Protein AF-X0U3R3-F1 (afdb_monomer)

Radius of gyration: 15.15 Å; Cα contacts (8 Å, |Δi|>4): 81; chains: 1; bounding box: 32×35×36 Å

Mean predicted aligned error: 4.4 Å

Solvent-accessible surface area (backbone atoms only — not comparable to full-atom values): 6302 Å² total; per-residue (Å²): 114,68,59,48,78,72,59,30,52,76,50,73,41,76,95,72,75,42,73,51,74,46,69,89,68,61,101,78,60,58,64,69,59,53,51,51,49,53,54,51,51,51,54,52,23,51,76,72,76,51,70,54,67,61,91,76,74,57,69,80,68,51,59,99,45,70,46,56,60,76,59,68,89,54,38,64,58,49,32,53,52,37,47,73,78,38,75,82,52,75,77,61,65,64,39,74,61,43,63,134

pLDDT: mean 89.42, std 8.19, range [47.44, 97.12]

Secondary structure (DSSP, 8-state):
-HHHHTTEEEEEEGGGTEEEEEE---SS--HHHHHHHHHHHHHHHHHTT---------HHHHTT--SS---GGGHHHHHHHHHHH-TT--SSTTSGGG--

Sequence (100 aa):
VELRSGGASVLAYPGLQLVYANFSLDASPDERKVESIFRNVEAIARSAGGGYVCEAAPTSVKAGRDMFGDLGESGAIVRALKQRFDPTGVLNPGRFAGRN

Organism: NCBI:txid412755

Structure (mmCIF, N/CA/C/O backbone):
data_AF-X0U3R3-F1
#
_entry.id   AF-X0U3R3-F1
#
loop_
_atom_site.group_PDB
_atom_site.id
_atom_site.type_symbol
_atom_site.label_atom_id
_atom_site.label_alt_id
_atom_site.label_comp_id
_atom_site.label_asym_id
_atom_site.label_entity_id
_atom_site.label_seq_id
_atom_site.pdbx_PDB_ins_code
_atom_site.Cartn_x
_atom_site.Cartn_y
_atom_site.Cartn_z
_atom_site.occupancy
_atom_site.B_iso_or_equiv
_atom_site.auth_seq_id
_atom_site.auth_comp_id
_atom_site.auth_asym_id
_atom_site.auth_atom_id
_atom_site.pdbx_PDB_model_num
ATOM 1 N N . VAL A 1 1 ? 7.193 -6.743 -15.154 1.00 56.78 1 VAL A N 1
ATOM 2 C CA . VAL A 1 1 ? 7.403 -5.980 -16.408 1.00 56.78 1 VAL A CA 1
ATOM 3 C C . VAL A 1 1 ? 6.382 -4.846 -16.524 1.00 56.78 1 VAL A C 1
ATOM 5 O O . VAL A 1 1 ? 6.803 -3.728 -16.778 1.00 56.78 1 VAL A O 1
ATOM 8 N N . GLU A 1 2 ? 5.108 -5.067 -16.172 1.00 81.25 2 GLU A N 1
ATOM 9 C CA . GLU A 1 2 ? 4.044 -4.040 -16.244 1.00 81.25 2 GLU A CA 1
ATOM 10 C C . GLU A 1 2 ? 4.158 -2.869 -15.240 1.00 81.25 2 GLU A C 1
ATOM 12 O O . GLU A 1 2 ? 3.943 -1.715 -15.606 1.00 81.25 2 GLU A O 1
ATOM 17 N N . LEU A 1 3 ? 4.579 -3.108 -13.988 1.00 90.62 3 LEU A N 1
ATOM 18 C CA . LEU A 1 3 ? 4.778 -2.012 -13.018 1.00 90.62 3 LEU A CA 1
ATOM 19 C C . LEU A 1 3 ? 5.871 -1.026 -13.465 1.00 90.62 3 LEU A C 1
ATOM 21 O O . LEU A 1 3 ? 5.721 0.185 -13.321 1.00 90.62 3 LEU A O 1
ATOM 25 N N . ARG A 1 4 ? 6.961 -1.538 -14.056 1.00 92.31 4 ARG A N 1
ATOM 26 C CA . ARG A 1 4 ? 8.058 -0.705 -14.574 1.00 92.31 4 ARG A CA 1
ATOM 27 C C . ARG A 1 4 ? 7.619 0.120 -15.785 1.00 92.31 4 ARG A C 1
ATOM 29 O O . ARG A 1 4 ? 7.988 1.286 -15.861 1.00 92.31 4 ARG A O 1
ATOM 36 N N . SER A 1 5 ? 6.795 -0.431 -16.685 1.00 87.69 5 SER A N 1
ATOM 37 C CA . SER A 1 5 ? 6.200 0.359 -17.779 1.00 87.69 5 SER A CA 1
ATOM 38 C C . SER A 1 5 ? 5.244 1.443 -17.275 1.00 87.69 5 SER A C 1
ATOM 40 O O . SER A 1 5 ? 5.103 2.472 -17.924 1.00 87.69 5 SER A O 1
ATOM 42 N N . GLY A 1 6 ? 4.651 1.258 -16.091 1.00 85.56 6 GLY A N 1
ATOM 43 C CA . GLY A 1 6 ? 3.897 2.293 -15.377 1.00 85.56 6 GLY A CA 1
ATOM 44 C C . GLY A 1 6 ? 4.761 3.349 -14.672 1.00 85.56 6 GLY A C 1
ATOM 45 O O . GLY A 1 6 ? 4.219 4.182 -13.950 1.00 85.56 6 GLY A O 1
ATOM 46 N N . GLY A 1 7 ? 6.088 3.322 -14.842 1.00 91.88 7 GLY A N 1
ATOM 47 C CA . GLY A 1 7 ? 7.017 4.285 -14.243 1.00 91.88 7 GLY A CA 1
ATOM 48 C C . GLY A 1 7 ? 7.521 3.914 -12.845 1.00 91.88 7 GLY A C 1
ATOM 49 O O . GLY A 1 7 ? 8.129 4.757 -12.186 1.00 91.88 7 GLY A O 1
ATOM 50 N N . ALA A 1 8 ? 7.293 2.682 -12.377 1.00 96.62 8 ALA A N 1
ATOM 51 C CA . ALA A 1 8 ? 7.795 2.248 -11.078 1.00 96.62 8 ALA A CA 1
ATOM 52 C C . ALA A 1 8 ? 9.285 1.870 -11.116 1.00 96.62 8 ALA A C 1
AT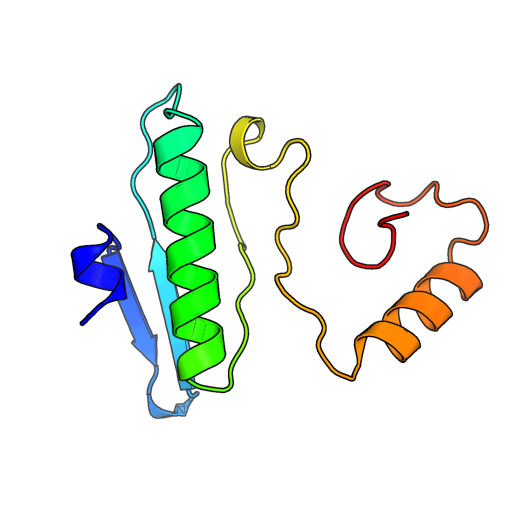OM 54 O O . ALA A 1 8 ? 9.727 1.088 -11.966 1.00 96.62 8 ALA A O 1
ATOM 55 N N . SER A 1 9 ? 10.036 2.299 -10.102 1.00 96.75 9 SER A N 1
ATOM 56 C CA . SER A 1 9 ? 11.223 1.566 -9.657 1.00 96.75 9 SER A CA 1
ATOM 57 C C . SER A 1 9 ? 10.777 0.398 -8.778 1.00 96.75 9 SER A C 1
ATOM 59 O O . SER A 1 9 ? 9.937 0.575 -7.898 1.00 96.75 9 SER A O 1
ATOM 61 N N . VAL A 1 10 ? 11.306 -0.802 -9.028 1.00 96.44 10 VAL A N 1
ATOM 62 C CA . VAL A 1 10 ? 10.810 -2.042 -8.410 1.00 96.44 10 VAL A CA 1
ATOM 63 C C . VAL A 1 10 ? 11.929 -2.807 -7.712 1.00 96.44 10 VAL A C 1
ATOM 65 O O . VAL A 1 10 ? 12.982 -3.041 -8.313 1.00 96.44 10 VAL A O 1
ATOM 68 N N . LEU A 1 11 ? 11.649 -3.264 -6.492 1.00 96.69 11 LEU A N 1
ATOM 69 C CA . LEU A 1 11 ? 12.415 -4.260 -5.747 1.00 96.69 11 LEU A CA 1
ATOM 70 C C . LEU A 1 11 ? 11.504 -5.462 -5.477 1.00 96.69 11 LEU A C 1
ATOM 72 O O . LEU A 1 11 ? 10.403 -5.297 -4.963 1.00 96.69 11 LEU A O 1
ATOM 76 N N . ALA A 1 12 ? 11.940 -6.664 -5.843 1.00 95.81 12 ALA A N 1
ATOM 77 C CA . ALA A 1 12 ? 11.143 -7.876 -5.693 1.00 95.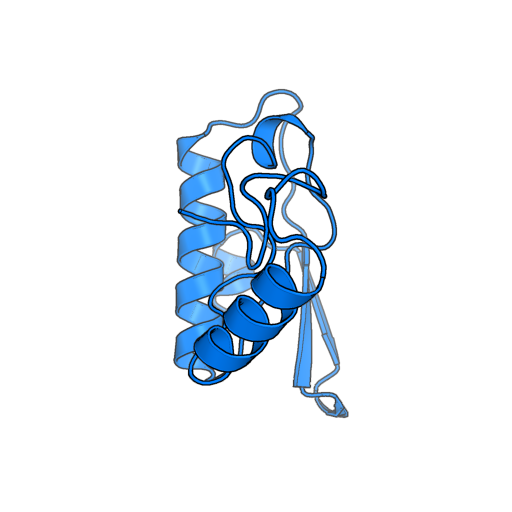81 12 ALA A CA 1
ATOM 78 C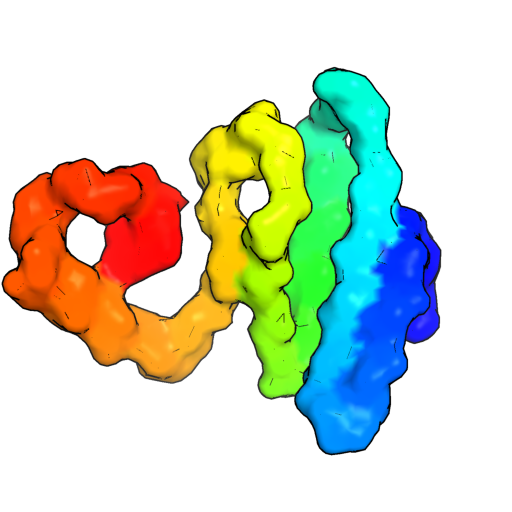 C . ALA A 1 12 ? 11.881 -8.902 -4.834 1.00 95.81 12 ALA A C 1
ATOM 80 O O . ALA A 1 12 ? 13.085 -9.098 -4.993 1.00 95.81 12 ALA A O 1
ATOM 81 N N . TYR A 1 13 ? 11.127 -9.593 -3.983 1.00 96.81 13 TYR A N 1
ATOM 82 C CA . TYR A 1 13 ? 11.572 -10.718 -3.172 1.00 96.81 13 TYR A CA 1
ATOM 83 C C . TYR A 1 13 ? 10.783 -11.965 -3.595 1.00 96.81 13 TYR A C 1
ATOM 85 O O . TYR A 1 13 ? 9.756 -12.269 -2.986 1.00 96.81 13 TYR A O 1
ATOM 93 N N . PRO A 1 14 ? 11.220 -12.701 -4.638 1.00 94.19 14 PRO A N 1
ATOM 94 C CA . PRO A 1 14 ? 10.436 -13.799 -5.207 1.00 94.19 14 PRO A CA 1
ATOM 95 C C . PRO A 1 14 ? 10.100 -14.901 -4.198 1.00 94.19 14 PRO A C 1
ATOM 97 O O . PRO A 1 14 ? 8.976 -15.388 -4.183 1.00 94.19 14 PRO A O 1
ATOM 100 N N . GLY A 1 15 ? 11.042 -15.241 -3.310 1.00 96.75 15 GLY A N 1
ATOM 101 C CA . GLY A 1 15 ? 10.828 -16.250 -2.265 1.00 96.75 15 GLY A CA 1
ATOM 102 C C . GLY A 1 15 ? 9.789 -15.854 -1.210 1.00 96.75 15 GLY A C 1
ATOM 103 O O . GLY A 1 15 ? 9.255 -16.728 -0.540 1.00 96.75 15 GLY A O 1
ATOM 104 N N . LEU A 1 16 ? 9.485 -14.558 -1.086 1.00 96.31 16 LEU A N 1
ATOM 105 C CA . LEU A 1 16 ? 8.438 -14.031 -0.205 1.00 96.31 16 LEU A CA 1
ATOM 106 C C . LEU A 1 16 ? 7.173 -13.628 -0.971 1.00 96.31 16 LEU A C 1
ATOM 108 O O . LEU A 1 16 ? 6.218 -13.168 -0.356 1.00 96.31 16 LEU A O 1
ATOM 112 N N . GLN A 1 17 ? 7.186 -13.740 -2.304 1.00 94.88 17 GLN A N 1
ATOM 113 C CA . GLN A 1 17 ? 6.133 -13.240 -3.191 1.00 94.88 17 GLN A CA 1
ATOM 114 C C . GLN A 1 17 ? 5.769 -11.767 -2.937 1.00 94.88 17 GLN A C 1
ATOM 116 O O . GLN A 1 17 ? 4.621 -11.355 -3.072 1.00 94.88 17 GLN A O 1
ATOM 121 N N . LEU A 1 18 ? 6.775 -10.959 -2.592 1.00 95.50 18 LEU A N 1
ATOM 122 C CA . LEU A 1 18 ? 6.614 -9.552 -2.243 1.00 95.50 18 LEU A CA 1
ATOM 123 C C . LEU A 1 18 ? 7.272 -8.655 -3.291 1.00 95.50 18 LEU A C 1
ATOM 125 O O . LEU A 1 18 ? 8.394 -8.914 -3.737 1.00 95.50 18 LEU A O 1
ATOM 129 N N . VAL A 1 19 ? 6.590 -7.573 -3.656 1.00 96.50 19 VAL A N 1
ATOM 130 C CA . VAL A 1 19 ? 7.097 -6.562 -4.584 1.00 96.50 19 VAL A CA 1
ATOM 131 C C . VAL A 1 19 ? 6.893 -5.178 -3.984 1.00 96.50 19 VAL A C 1
ATOM 133 O O . VAL A 1 19 ? 5.768 -4.775 -3.708 1.00 96.50 19 VAL A O 1
ATOM 136 N N . TYR A 1 20 ? 7.983 -4.430 -3.851 1.00 97.06 20 TYR A N 1
ATOM 137 C CA . TYR A 1 20 ? 7.963 -3.001 -3.574 1.00 97.06 20 TYR A CA 1
ATOM 138 C C . TYR A 1 20 ? 8.026 -2.232 -4.889 1.00 97.06 20 TYR A C 1
ATOM 140 O O . TYR A 1 20 ? 8.926 -2.453 -5.705 1.00 97.06 20 TYR A O 1
ATOM 148 N N . ALA A 1 21 ? 7.086 -1.311 -5.084 1.00 97.12 21 ALA A N 1
ATOM 149 C CA . ALA A 1 21 ? 7.029 -0.426 -6.239 1.00 97.12 21 ALA A CA 1
ATOM 150 C C . ALA A 1 21 ? 7.020 1.033 -5.770 1.00 97.12 21 ALA A C 1
ATOM 152 O O . ALA A 1 21 ? 6.133 1.449 -5.031 1.00 97.12 21 ALA A O 1
ATOM 153 N N . ASN A 1 22 ? 8.005 1.808 -6.219 1.00 96.94 22 ASN A N 1
ATOM 154 C CA . ASN A 1 22 ? 8.138 3.229 -5.922 1.00 96.94 22 ASN A CA 1
ATOM 155 C C . ASN A 1 22 ? 7.884 4.056 -7.179 1.00 96.94 22 ASN A C 1
ATOM 157 O O . ASN A 1 22 ? 8.474 3.787 -8.226 1.00 96.94 22 ASN A O 1
ATOM 161 N N . PHE A 1 23 ? 7.064 5.095 -7.053 1.00 96.19 23 PHE A N 1
ATOM 162 C CA . PHE A 1 23 ? 6.728 6.010 -8.139 1.00 96.19 23 PHE A CA 1
ATOM 163 C C . PHE A 1 23 ? 7.215 7.414 -7.793 1.00 96.19 23 PHE A C 1
ATOM 165 O O . PHE A 1 23 ? 6.872 7.954 -6.742 1.00 96.19 23 PHE A O 1
ATOM 172 N N . SER A 1 24 ? 8.006 8.015 -8.681 1.00 93.50 24 SER A N 1
ATOM 173 C CA . SER A 1 24 ? 8.428 9.406 -8.525 1.00 93.50 24 SER A CA 1
ATOM 174 C C . SER A 1 24 ? 7.276 10.345 -8.869 1.00 93.50 24 SER A C 1
ATOM 176 O O . SER A 1 24 ? 6.694 10.276 -9.956 1.00 93.50 24 SER A O 1
ATOM 178 N N . LEU A 1 25 ? 6.960 11.230 -7.929 1.00 91.44 25 LEU A N 1
ATOM 179 C CA . LEU A 1 25 ? 5.936 12.255 -8.062 1.00 91.44 25 LEU A CA 1
ATOM 180 C C . LEU A 1 25 ? 6.582 13.635 -7.951 1.00 91.44 25 LEU A C 1
ATOM 182 O O . LEU A 1 25 ? 7.508 13.828 -7.163 1.00 91.44 25 LEU A O 1
ATOM 186 N N . ASP A 1 26 ? 6.066 14.585 -8.723 1.00 89.44 26 ASP A N 1
ATOM 187 C CA . ASP A 1 26 ? 6.410 15.997 -8.579 1.00 89.44 26 ASP A CA 1
ATOM 188 C C . ASP A 1 26 ? 5.817 16.557 -7.274 1.00 89.44 26 ASP A C 1
ATOM 190 O O . ASP A 1 26 ? 4.932 15.947 -6.670 1.00 89.44 26 ASP A O 1
ATOM 194 N N . ALA A 1 27 ? 6.266 17.739 -6.839 1.00 85.81 27 ALA A N 1
ATOM 195 C CA . ALA A 1 27 ? 5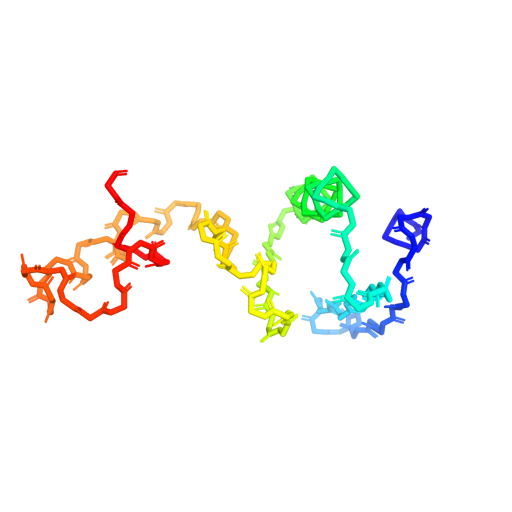.793 18.360 -5.594 1.00 85.81 27 ALA A CA 1
ATOM 196 C C . ALA A 1 27 ? 4.268 18.602 -5.573 1.00 85.81 27 ALA A C 1
ATOM 198 O O . ALA A 1 27 ? 3.638 18.527 -4.519 1.00 85.81 27 ALA A O 1
ATOM 199 N N . SER A 1 28 ? 3.679 18.854 -6.746 1.00 87.69 28 SER A N 1
ATOM 200 C CA . SER A 1 28 ? 2.236 18.963 -6.964 1.00 87.69 28 SER A CA 1
ATOM 201 C C . SER A 1 28 ? 1.836 17.990 -8.078 1.00 87.69 28 SER A C 1
ATOM 203 O O . SER A 1 28 ? 1.791 18.390 -9.243 1.00 87.69 28 SER A O 1
ATOM 205 N N . PRO A 1 29 ? 1.629 16.701 -7.760 1.00 89.38 29 PRO A N 1
ATOM 206 C CA . PRO A 1 29 ? 1.397 15.687 -8.776 1.00 89.38 29 PRO A CA 1
ATOM 207 C C . PRO A 1 29 ? 0.021 15.860 -9.427 1.00 89.38 29 PRO A C 1
ATOM 209 O O . PRO A 1 29 ? -0.958 16.167 -8.749 1.00 89.38 29 PRO A O 1
ATOM 212 N N . ASP A 1 30 ? -0.055 15.622 -10.737 1.00 92.44 30 ASP A N 1
ATOM 213 C CA . ASP A 1 30 ? -1.328 15.552 -11.462 1.00 92.44 30 ASP A CA 1
ATOM 214 C C . ASP A 1 30 ? -2.187 14.401 -10.915 1.00 92.44 30 ASP A C 1
ATOM 216 O O . ASP A 1 30 ? -1.778 13.236 -10.927 1.00 92.44 30 ASP A O 1
ATOM 220 N N . GLU A 1 31 ? -3.398 14.731 -10.470 1.00 92.44 31 GLU A N 1
ATOM 221 C CA . GLU A 1 31 ? -4.379 13.791 -9.931 1.00 92.44 31 GLU A CA 1
ATOM 222 C C . GLU A 1 31 ? -4.682 12.646 -10.910 1.00 92.44 31 GLU A C 1
ATOM 224 O O . GLU A 1 31 ? -4.764 11.490 -10.499 1.00 92.44 31 GLU A O 1
ATOM 229 N N . ARG A 1 32 ? -4.743 12.919 -12.223 1.00 93.06 32 ARG A N 1
ATOM 230 C CA . ARG A 1 32 ? -4.979 11.879 -13.243 1.00 93.06 32 ARG A CA 1
ATOM 231 C C . ARG A 1 32 ? -3.826 10.884 -13.320 1.00 93.06 32 ARG A C 1
ATOM 233 O O . ARG A 1 32 ? -4.044 9.686 -13.510 1.00 93.06 32 ARG A O 1
ATOM 240 N N . LYS A 1 33 ? -2.590 11.369 -13.168 1.00 92.62 33 LYS A N 1
ATOM 241 C CA . LYS A 1 33 ? -1.387 10.526 -13.132 1.00 92.62 33 LYS A CA 1
ATOM 242 C C . LYS A 1 33 ? -1.397 9.648 -11.884 1.00 92.62 33 LYS A C 1
ATOM 244 O O . LYS A 1 33 ? -1.148 8.450 -11.991 1.00 92.62 33 LYS A O 1
ATOM 249 N N . VAL A 1 34 ? -1.730 10.222 -10.728 1.00 94.50 34 VAL A N 1
ATOM 250 C CA . VAL A 1 34 ? -1.865 9.487 -9.462 1.00 94.50 34 VAL A CA 1
ATOM 251 C C . VAL A 1 34 ? -2.942 8.407 -9.577 1.00 94.50 34 VAL A C 1
ATOM 253 O O . VAL A 1 34 ? -2.677 7.247 -9.276 1.00 94.50 34 VAL A O 1
ATOM 256 N N . GLU A 1 35 ? -4.129 8.748 -10.074 1.00 93.88 35 GLU A N 1
ATOM 257 C CA . GLU A 1 35 ? -5.222 7.792 -10.268 1.00 93.88 35 GLU A CA 1
ATOM 258 C C . GLU A 1 35 ? -4.823 6.644 -11.208 1.00 93.88 35 GLU A C 1
ATOM 260 O O . GLU A 1 35 ? -5.090 5.477 -10.919 1.00 93.88 35 GLU A O 1
ATOM 265 N N . SER A 1 36 ? -4.119 6.958 -12.300 1.00 93.75 36 SER A N 1
ATOM 266 C CA . SER A 1 36 ? -3.590 5.956 -13.228 1.00 93.75 36 SER A CA 1
ATOM 267 C C . SER A 1 36 ? -2.613 4.988 -12.552 1.00 93.75 36 SER A C 1
ATOM 269 O O . SER A 1 36 ? -2.701 3.782 -12.774 1.00 93.75 36 SER A O 1
ATOM 271 N N . ILE A 1 37 ? -1.730 5.487 -11.678 1.00 95.12 37 ILE A N 1
ATOM 272 C CA . ILE A 1 37 ? -0.806 4.643 -10.907 1.00 95.12 37 ILE A CA 1
ATOM 273 C C . ILE A 1 37 ? -1.583 3.644 -10.044 1.00 95.12 37 ILE A C 1
ATOM 275 O O . ILE A 1 37 ? -1.340 2.443 -10.149 1.00 95.12 37 ILE A O 1
ATOM 279 N N . PHE A 1 38 ? -2.534 4.115 -9.232 1.00 94.31 38 PHE A N 1
ATOM 280 C CA . PHE A 1 38 ? -3.310 3.239 -8.346 1.00 94.31 38 PHE A CA 1
ATOM 281 C C . PHE A 1 38 ? -4.129 2.208 -9.127 1.00 94.31 38 PHE A C 1
ATOM 283 O O . PHE A 1 38 ? -4.074 1.027 -8.799 1.00 94.31 38 PHE A O 1
ATOM 290 N N . ARG A 1 39 ? -4.808 2.626 -10.203 1.00 93.56 39 ARG A N 1
ATOM 291 C CA . ARG A 1 39 ? -5.578 1.722 -11.071 1.00 93.56 39 ARG A CA 1
ATOM 292 C C . ARG A 1 39 ? -4.701 0.630 -11.685 1.00 93.56 39 ARG A C 1
ATOM 294 O O . ARG A 1 39 ? -5.101 -0.530 -11.724 1.00 93.56 39 ARG A O 1
ATOM 301 N N . ASN A 1 40 ? -3.501 0.982 -12.148 1.00 94.62 40 ASN A N 1
ATOM 302 C CA . ASN A 1 40 ? -2.574 0.012 -12.726 1.00 94.62 40 ASN A CA 1
ATOM 303 C C . ASN A 1 40 ? -2.042 -0.961 -11.664 1.00 94.62 40 ASN A C 1
ATOM 305 O O . ASN A 1 40 ? -1.981 -2.161 -11.917 1.00 94.62 40 ASN A O 1
ATOM 309 N N . VAL A 1 41 ? -1.686 -0.466 -10.473 1.00 95.25 41 VAL A N 1
ATOM 310 C CA . VAL A 1 41 ? -1.238 -1.315 -9.355 1.00 95.25 41 VAL A CA 1
ATOM 311 C C . VAL A 1 41 ? -2.340 -2.283 -8.930 1.00 95.25 41 VAL A C 1
ATOM 313 O O . VAL A 1 41 ? -2.066 -3.469 -8.773 1.00 95.25 41 VAL A O 1
ATOM 316 N N . GLU A 1 42 ? -3.579 -1.809 -8.799 1.00 93.25 42 GLU A N 1
ATOM 317 C CA . GLU A 1 42 ? -4.732 -2.641 -8.451 1.00 93.25 42 GLU A CA 1
ATOM 318 C C . GLU A 1 42 ? -4.973 -3.741 -9.491 1.00 93.25 42 GLU A C 1
ATOM 320 O O . GLU A 1 42 ? -5.101 -4.912 -9.133 1.00 93.25 42 GLU A O 1
ATOM 325 N N . ALA A 1 43 ? -4.965 -3.392 -10.782 1.00 93.12 43 ALA A N 1
ATOM 326 C CA . ALA A 1 43 ? -5.149 -4.356 -11.864 1.00 93.12 43 ALA A CA 1
ATOM 327 C C . ALA A 1 43 ? -4.064 -5.447 -11.865 1.00 93.12 43 ALA A C 1
ATOM 329 O O . ALA A 1 43 ? -4.380 -6.627 -12.024 1.00 93.12 43 ALA A O 1
ATOM 330 N N . ILE A 1 44 ? -2.802 -5.066 -11.642 1.00 93.62 44 ILE A N 1
ATOM 331 C CA . ILE A 1 44 ? -1.662 -5.992 -11.601 1.00 93.62 44 ILE A CA 1
ATOM 332 C C . ILE A 1 44 ? -1.708 -6.877 -10.352 1.00 93.62 44 ILE A C 1
ATOM 334 O O . ILE A 1 44 ? -1.482 -8.082 -10.440 1.00 93.62 44 ILE A O 1
ATOM 338 N N . ALA A 1 45 ? -2.007 -6.306 -9.183 1.00 92.75 45 ALA A N 1
ATOM 339 C CA . ALA A 1 45 ? -2.134 -7.078 -7.950 1.00 92.75 45 ALA A CA 1
ATOM 340 C C . ALA A 1 45 ? -3.251 -8.122 -8.083 1.00 92.75 45 ALA A C 1
ATOM 342 O O . ALA A 1 45 ? -3.036 -9.300 -7.798 1.00 92.75 45 ALA A O 1
ATOM 343 N N . ARG A 1 46 ? -4.408 -7.711 -8.618 1.00 91.06 46 ARG A N 1
ATOM 344 C CA . ARG A 1 46 ? -5.556 -8.591 -8.838 1.00 91.06 46 ARG A CA 1
ATOM 345 C C . ARG A 1 46 ? -5.270 -9.690 -9.859 1.00 91.06 46 ARG A C 1
ATOM 347 O O . ARG A 1 46 ? -5.648 -10.834 -9.618 1.00 91.06 46 ARG A O 1
ATOM 354 N N . SER A 1 47 ? -4.610 -9.381 -10.978 1.00 92.25 47 SER A N 1
ATOM 355 C CA . SER A 1 47 ? -4.268 -10.391 -11.993 1.00 92.25 47 SER A CA 1
ATOM 356 C C . SER A 1 47 ? -3.263 -11.424 -11.475 1.00 92.25 47 SER A C 1
ATOM 358 O O . SER A 1 47 ? -3.306 -12.581 -11.889 1.00 92.25 47 SER A O 1
ATOM 360 N N . ALA A 1 48 ? -2.416 -11.035 -10.518 1.00 91.81 48 ALA A N 1
ATOM 361 C CA . ALA A 1 48 ? -1.507 -11.927 -9.808 1.00 91.81 48 ALA A CA 1
ATOM 362 C C . ALA A 1 48 ? -2.171 -12.714 -8.657 1.00 91.81 48 ALA A C 1
ATOM 364 O O . ALA A 1 48 ? -1.490 -13.497 -7.997 1.00 91.81 48 ALA A O 1
ATOM 365 N N . GLY A 1 49 ? -3.469 -12.511 -8.388 1.00 91.06 49 GLY A N 1
ATOM 366 C CA . GLY A 1 49 ? -4.167 -13.120 -7.248 1.00 91.06 49 GLY A CA 1
ATOM 367 C C . GLY A 1 49 ? -3.717 -12.582 -5.883 1.00 91.06 49 GLY A C 1
ATOM 368 O O . GLY A 1 49 ? -3.917 -13.244 -4.868 1.00 91.06 49 GLY A O 1
ATOM 369 N N . GLY A 1 50 ? -3.078 -11.410 -5.859 1.00 91.12 50 GLY A N 1
ATOM 370 C CA . GLY A 1 50 ? -2.579 -10.748 -4.658 1.00 91.12 50 GLY A CA 1
ATOM 371 C C . GLY A 1 50 ? -3.322 -9.450 -4.338 1.00 91.12 50 GLY A C 1
ATOM 372 O O . GLY A 1 50 ? -4.358 -9.126 -4.916 1.00 91.12 50 GLY A O 1
ATOM 373 N N . GLY A 1 51 ? -2.754 -8.686 -3.407 1.00 92.00 51 GLY A N 1
ATOM 374 C CA . GLY A 1 51 ? -3.220 -7.355 -3.023 1.00 92.00 51 GLY A CA 1
ATOM 375 C C . GLY A 1 51 ? -2.068 -6.357 -2.984 1.00 92.00 51 GLY A C 1
ATOM 376 O O . GLY A 1 51 ? -0.911 -6.711 -3.218 1.00 92.00 51 GLY A O 1
ATOM 377 N N . TYR A 1 52 ? -2.380 -5.103 -2.678 1.00 94.00 52 TYR A N 1
ATOM 378 C CA . TYR A 1 52 ? -1.372 -4.069 -2.471 1.00 94.00 52 TYR A CA 1
ATOM 379 C C . TYR A 1 52 ? -1.722 -3.213 -1.257 1.00 94.00 52 TYR A C 1
ATOM 381 O O . TYR A 1 52 ? -2.886 -3.045 -0.909 1.00 94.00 52 TYR A O 1
ATOM 389 N N . VAL A 1 53 ? -0.695 -2.616 -0.660 1.00 93.75 53 VAL A N 1
ATOM 390 C CA . VAL A 1 53 ? -0.827 -1.530 0.308 1.00 93.75 53 VAL A CA 1
ATOM 391 C C . VAL A 1 53 ? 0.115 -0.403 -0.103 1.00 93.75 53 VAL A C 1
ATOM 393 O O . VAL A 1 53 ? 1.253 -0.633 -0.508 1.00 93.75 53 VAL A O 1
ATOM 396 N N . CYS A 1 54 ? -0.362 0.833 -0.042 1.00 94.56 54 CYS A N 1
ATOM 397 C CA . CYS A 1 54 ? 0.447 2.025 -0.213 1.00 94.56 54 CYS A CA 1
ATOM 398 C C . CYS A 1 54 ? 1.036 2.416 1.147 1.00 94.56 54 CYS A C 1
ATOM 400 O O . CYS A 1 54 ? 0.375 3.040 1.978 1.00 94.56 54 CYS A O 1
ATOM 402 N N . GLU A 1 55 ? 2.291 2.036 1.372 1.00 94.69 55 GLU A N 1
ATOM 403 C CA . GLU A 1 55 ? 3.004 2.307 2.626 1.00 94.69 55 GLU A CA 1
ATOM 404 C C . GLU A 1 55 ? 3.304 3.801 2.812 1.00 94.69 55 GLU A C 1
ATOM 406 O O . GLU A 1 55 ? 3.222 4.344 3.917 1.00 94.69 55 GLU A O 1
ATOM 411 N N . ALA A 1 56 ? 3.623 4.493 1.715 1.00 93.19 56 ALA A N 1
ATOM 412 C CA . ALA A 1 56 ? 4.010 5.893 1.733 1.00 93.19 56 ALA A CA 1
ATOM 413 C C . ALA A 1 56 ? 3.482 6.644 0.507 1.00 93.19 56 ALA A C 1
ATOM 415 O O . ALA A 1 56 ? 3.595 6.194 -0.629 1.00 93.19 56 ALA A O 1
ATOM 416 N N . ALA A 1 57 ? 2.941 7.833 0.761 1.00 93.31 57 ALA A N 1
ATOM 417 C CA . ALA A 1 57 ? 2.536 8.797 -0.252 1.00 93.31 57 ALA A CA 1
ATOM 418 C C . ALA A 1 57 ? 2.468 10.207 0.370 1.00 93.31 57 ALA A C 1
ATOM 420 O O . ALA A 1 57 ? 2.261 10.319 1.591 1.00 93.31 57 ALA A O 1
ATOM 421 N N . PRO A 1 58 ? 2.613 11.278 -0.433 1.00 92.38 58 PRO A N 1
ATOM 422 C CA . PRO A 1 58 ? 2.351 12.646 0.009 1.00 92.38 58 PRO A CA 1
ATOM 423 C C . PRO A 1 58 ? 0.931 12.817 0.568 1.00 92.38 58 PRO A C 1
ATOM 425 O O . PRO A 1 58 ? 0.003 12.112 0.167 1.00 92.38 58 PRO A O 1
ATOM 428 N N . THR A 1 59 ? 0.732 13.782 1.471 1.00 89.00 59 THR A N 1
ATOM 429 C CA . THR A 1 59 ? -0.587 14.055 2.078 1.00 89.00 59 THR A CA 1
ATOM 430 C C . THR A 1 59 ? -1.660 14.365 1.035 1.00 89.00 59 THR A C 1
ATOM 432 O O . THR A 1 59 ? -2.782 13.883 1.171 1.00 89.00 59 THR A O 1
ATOM 435 N N . SER A 1 60 ? -1.305 15.096 -0.027 1.00 89.56 60 SER A N 1
ATOM 436 C CA . SER A 1 60 ? -2.196 15.402 -1.155 1.00 89.56 60 SER A CA 1
ATOM 437 C C . SER A 1 60 ? -2.726 14.140 -1.839 1.00 89.56 60 SER A C 1
ATOM 439 O O . SER A 1 60 ? -3.912 14.051 -2.119 1.00 89.56 60 SER A O 1
ATOM 441 N N . VAL A 1 61 ? -1.878 13.124 -2.018 1.00 92.31 61 VAL A N 1
ATOM 442 C CA . VAL A 1 61 ? -2.251 11.833 -2.622 1.00 92.31 61 VAL A CA 1
ATOM 443 C C . VAL A 1 61 ? -3.106 10.980 -1.682 1.00 92.31 61 VAL A C 1
ATOM 445 O O . VAL A 1 61 ? -3.957 10.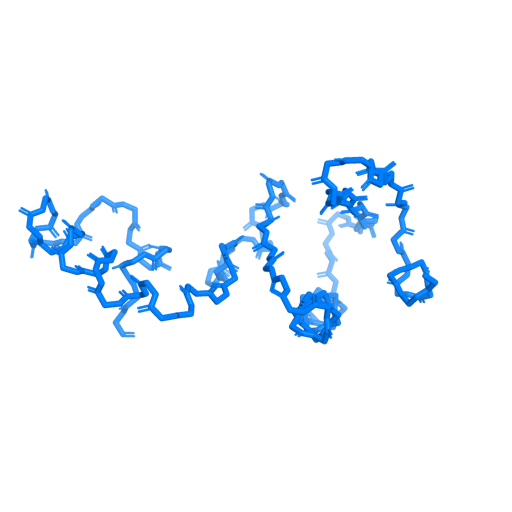210 -2.132 1.00 92.31 61 VAL A O 1
ATOM 448 N N . LYS A 1 62 ? -2.870 11.103 -0.370 1.00 88.12 62 LYS A N 1
ATOM 449 C CA . LYS A 1 62 ? -3.582 10.353 0.674 1.00 88.12 62 LYS A CA 1
ATOM 450 C C . LYS A 1 62 ? -5.001 10.864 0.930 1.00 88.12 62 LYS A C 1
ATOM 452 O O . LYS A 1 62 ? -5.788 10.144 1.543 1.00 88.12 62 LYS A O 1
ATOM 457 N N . ALA A 1 63 ? -5.312 12.103 0.561 1.00 84.81 63 ALA A N 1
ATOM 458 C CA . ALA A 1 63 ? -6.612 12.707 0.822 1.00 84.81 63 ALA A CA 1
ATOM 459 C C . ALA A 1 63 ? -7.713 11.989 0.022 1.00 84.81 63 ALA A C 1
ATOM 461 O O . ALA A 1 63 ? -7.618 11.860 -1.193 1.00 84.81 63 ALA A O 1
ATOM 462 N N . GLY A 1 64 ? -8.744 11.485 0.709 1.00 79.69 64 GLY A N 1
ATOM 463 C CA . GLY A 1 64 ? -9.895 10.830 0.072 1.00 79.69 64 GLY A CA 1
ATOM 464 C C . GLY A 1 64 ? -9.611 9.484 -0.609 1.00 79.69 64 GLY A C 1
ATOM 465 O O . GLY A 1 64 ? -10.512 8.926 -1.231 1.00 79.69 64 GLY A O 1
ATOM 466 N N . ARG A 1 65 ? -8.393 8.939 -0.494 1.00 85.62 65 ARG A N 1
ATOM 467 C CA . ARG A 1 65 ? -7.990 7.699 -1.167 1.00 85.62 65 ARG A CA 1
ATOM 468 C C . ARG A 1 65 ? -7.677 6.591 -0.171 1.00 85.62 65 ARG A C 1
ATOM 470 O O . ARG A 1 65 ? -7.039 6.813 0.859 1.00 85.62 65 ARG A O 1
ATOM 477 N N . ASP A 1 66 ? -8.103 5.382 -0.515 1.00 83.44 66 ASP A N 1
ATOM 478 C CA . ASP A 1 66 ? -7.778 4.185 0.246 1.00 83.44 66 ASP A CA 1
ATOM 479 C C . ASP A 1 66 ? -6.361 3.710 -0.078 1.00 83.44 66 ASP A C 1
ATOM 481 O O . ASP A 1 66 ? -5.996 3.520 -1.238 1.00 83.44 66 ASP A O 1
ATOM 485 N N . MET A 1 67 ? -5.557 3.551 0.966 1.00 90.38 67 MET A N 1
ATOM 486 C CA . MET A 1 67 ? -4.169 3.115 0.855 1.00 90.38 67 MET A CA 1
ATOM 487 C C . MET A 1 67 ? -4.035 1.600 1.018 1.00 90.38 67 MET A C 1
ATOM 489 O O . MET A 1 67 ? -2.942 1.088 0.836 1.00 90.38 67 MET A O 1
ATOM 493 N N . PHE A 1 68 ? -5.100 0.878 1.368 1.00 87.25 68 PHE A N 1
ATOM 494 C CA . PHE A 1 68 ? -5.026 -0.537 1.746 1.00 87.25 68 PHE A CA 1
ATOM 495 C C . PHE A 1 68 ? -5.497 -1.508 0.658 1.00 87.25 68 PHE A C 1
ATOM 497 O O . PHE A 1 68 ? -5.444 -2.715 0.872 1.00 87.25 68 PHE A O 1
ATOM 504 N N . GLY A 1 69 ? -5.937 -0.986 -0.490 1.00 85.56 69 GLY A N 1
ATOM 505 C CA . GLY A 1 69 ? -6.449 -1.798 -1.591 1.00 85.56 69 GLY A CA 1
ATOM 506 C C . GLY A 1 69 ? -7.776 -2.487 -1.259 1.00 85.56 69 GLY A C 1
ATOM 507 O O . GLY A 1 69 ? -8.494 -2.095 -0.337 1.00 85.56 69 GLY A O 1
ATOM 508 N N . ASP A 1 70 ? -8.117 -3.505 -2.047 1.00 84.19 70 ASP A N 1
ATOM 509 C CA . ASP A 1 70 ? -9.299 -4.335 -1.813 1.00 84.19 70 ASP A CA 1
ATOM 510 C C . ASP A 1 70 ? -9.057 -5.317 -0.652 1.00 84.19 70 ASP A C 1
ATOM 512 O O . ASP A 1 70 ? -8.044 -6.014 -0.602 1.00 84.19 70 ASP A O 1
ATOM 516 N N . LEU A 1 71 ? -10.012 -5.390 0.280 1.00 82.31 71 LEU A N 1
ATOM 517 C CA . LEU A 1 71 ? -9.980 -6.315 1.419 1.00 82.31 71 LEU A CA 1
ATOM 518 C C . LEU A 1 71 ? -10.425 -7.736 1.045 1.00 82.31 71 LEU A C 1
ATOM 520 O O . LEU A 1 71 ? -10.315 -8.645 1.875 1.00 82.31 71 LEU A O 1
ATOM 524 N N . GLY A 1 72 ? -10.967 -7.924 -0.161 1.00 84.00 72 GLY A N 1
ATOM 525 C CA . GLY A 1 72 ? -11.449 -9.209 -0.651 1.00 84.00 72 GLY A CA 1
ATOM 526 C C . GLY A 1 72 ? -12.482 -9.850 0.281 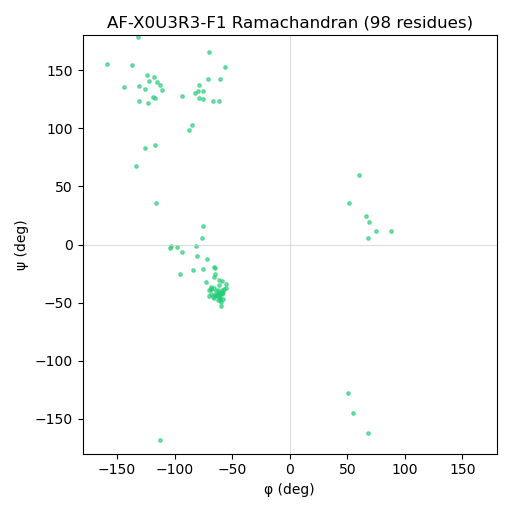1.00 84.00 72 GLY A C 1
ATOM 527 O O . GLY A 1 72 ? -13.284 -9.172 0.934 1.00 84.00 72 GLY A O 1
ATOM 528 N N . GLU A 1 73 ? -12.445 -11.181 0.375 1.00 84.44 73 GLU A N 1
ATOM 529 C CA . GLU A 1 73 ? -13.396 -11.983 1.164 1.00 84.44 73 GLU A CA 1
ATOM 530 C C . GLU A 1 73 ? -13.356 -11.663 2.668 1.00 84.44 73 GLU A C 1
ATOM 532 O O . GLU A 1 73 ? -14.380 -11.693 3.354 1.00 84.44 73 GLU A O 1
ATOM 537 N N . SER A 1 74 ? -12.192 -11.257 3.182 1.00 85.25 74 SER A N 1
ATOM 538 C CA . SER A 1 74 ? -12.008 -10.880 4.588 1.00 85.25 74 SER A CA 1
ATOM 539 C C . SER A 1 74 ? -12.666 -9.546 4.949 1.00 85.25 74 SER A C 1
ATOM 541 O O . SER A 1 74 ? -12.809 -9.232 6.134 1.00 85.25 74 SER A O 1
ATOM 543 N N . GLY A 1 75 ? -13.104 -8.750 3.966 1.00 87.94 75 GLY A N 1
ATOM 544 C CA . GLY A 1 75 ? -13.648 -7.411 4.193 1.00 87.94 75 GLY A CA 1
ATOM 545 C C . GLY A 1 75 ? -14.825 -7.375 5.173 1.00 87.94 75 GLY A C 1
ATOM 546 O O . GLY A 1 75 ? -14.940 -6.430 5.954 1.00 87.94 75 GLY A O 1
ATOM 547 N N . ALA A 1 76 ? -15.671 -8.410 5.191 1.00 88.62 76 ALA A N 1
ATOM 548 C CA . ALA A 1 76 ? -16.779 -8.508 6.143 1.00 88.62 76 ALA A CA 1
ATOM 549 C C . ALA A 1 76 ? -16.290 -8.624 7.598 1.00 88.62 76 ALA A C 1
ATOM 551 O O . ALA A 1 76 ? -16.797 -7.924 8.476 1.00 88.62 76 ALA A O 1
ATOM 552 N N . ILE A 1 77 ? -15.267 -9.449 7.841 1.00 92.44 77 ILE A N 1
ATOM 553 C CA . ILE A 1 77 ? -14.680 -9.651 9.172 1.00 92.44 77 ILE A CA 1
ATOM 554 C C . ILE A 1 77 ? -14.005 -8.363 9.651 1.00 92.44 77 ILE A C 1
ATOM 556 O O . ILE A 1 77 ? -14.240 -7.930 10.778 1.00 92.44 77 ILE A O 1
ATOM 560 N N . VAL A 1 78 ? -13.213 -7.709 8.794 1.00 90.44 78 VAL A N 1
ATOM 561 C CA . VAL A 1 78 ? -12.502 -6.474 9.165 1.00 90.44 78 VAL A CA 1
ATOM 562 C C . VAL A 1 78 ? -13.489 -5.340 9.477 1.00 90.44 78 VAL A C 1
ATOM 564 O O . VAL A 1 78 ? -13.305 -4.624 10.462 1.00 90.44 78 VAL A O 1
ATOM 567 N N . ARG A 1 79 ? -14.577 -5.206 8.704 1.00 89.31 79 ARG A N 1
ATOM 568 C CA . ARG A 1 79 ? -15.653 -4.239 8.992 1.00 89.31 79 ARG A CA 1
ATOM 569 C C . ARG A 1 79 ? -16.367 -4.535 10.310 1.00 89.31 79 ARG A C 1
ATOM 571 O O . ARG A 1 79 ? -16.566 -3.619 11.102 1.00 89.31 79 ARG A O 1
ATOM 578 N N . ALA A 1 80 ? -16.691 -5.798 10.589 1.00 91.50 80 ALA A N 1
ATOM 579 C CA . ALA A 1 80 ? -17.298 -6.184 11.864 1.00 91.50 80 ALA A CA 1
ATOM 580 C C . ALA A 1 80 ? -16.379 -5.863 13.055 1.00 91.50 80 ALA A C 1
ATOM 582 O O . ALA A 1 80 ? -16.829 -5.330 14.072 1.00 91.50 80 ALA A O 1
ATOM 583 N N . LEU A 1 81 ? -15.077 -6.122 12.907 1.00 93.50 81 LEU A N 1
ATOM 584 C CA . LEU A 1 81 ? -14.072 -5.787 13.911 1.00 93.50 81 LEU A CA 1
ATOM 585 C C . LEU A 1 81 ? -14.008 -4.272 14.144 1.00 93.50 81 LEU A C 1
ATOM 587 O O . LEU A 1 81 ? -14.069 -3.820 15.288 1.00 93.50 81 LEU A O 1
ATOM 591 N N . LYS A 1 82 ? -13.954 -3.481 13.065 1.00 90.88 82 LYS A N 1
ATOM 592 C CA . LYS A 1 82 ? -13.959 -2.017 13.138 1.00 90.88 82 LYS A CA 1
ATOM 593 C C . LYS A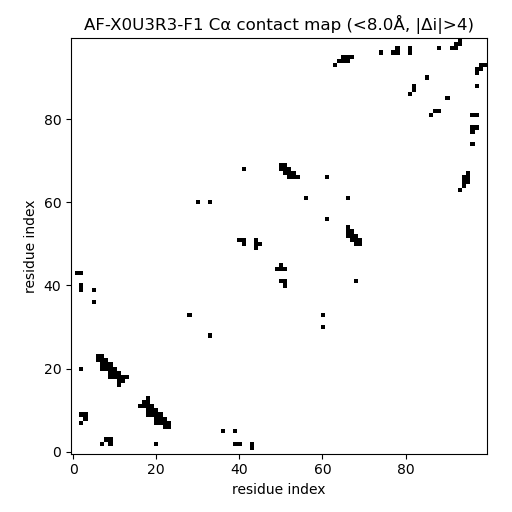 1 82 ? -15.205 -1.494 13.851 1.00 90.88 82 LYS A C 1
ATOM 595 O O . LYS A 1 82 ? -15.062 -0.694 14.768 1.00 90.88 82 LYS A O 1
ATOM 600 N N . GLN A 1 83 ? -16.391 -1.997 13.508 1.00 91.81 83 GLN A N 1
ATOM 601 C CA . GLN A 1 83 ? -17.649 -1.603 14.148 1.00 91.81 83 GLN A CA 1
ATOM 602 C C . GLN A 1 83 ? -17.676 -1.935 15.647 1.00 91.81 83 GLN A C 1
ATOM 604 O O . GLN A 1 83 ? -18.249 -1.191 16.441 1.00 91.81 83 GLN A O 1
ATOM 609 N N . ARG A 1 84 ? -17.059 -3.051 16.059 1.00 95.00 84 ARG A N 1
ATOM 610 C CA . ARG A 1 84 ? -17.018 -3.464 17.468 1.00 95.00 84 ARG A CA 1
ATOM 611 C C . ARG A 1 84 ? -16.124 -2.565 18.321 1.00 95.00 84 ARG A C 1
ATOM 613 O O . ARG A 1 84 ? -16.470 -2.318 19.478 1.00 95.00 84 ARG A O 1
AT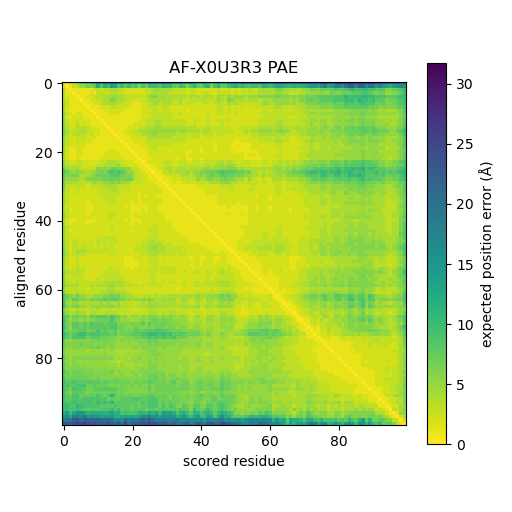OM 620 N N . PHE A 1 85 ? -14.988 -2.134 17.773 1.00 94.19 85 PHE A N 1
ATOM 621 C CA . PHE A 1 85 ? -13.968 -1.361 18.491 1.00 94.19 85 PHE A CA 1
ATOM 622 C C . PHE A 1 85 ? -14.085 0.157 18.309 1.00 94.19 85 PHE A C 1
ATOM 624 O O . PHE A 1 85 ? -13.644 0.898 19.181 1.00 94.19 85 PHE A O 1
ATOM 631 N N . ASP A 1 86 ? -14.682 0.625 17.215 1.00 93.62 86 ASP A N 1
ATOM 632 C CA . ASP A 1 86 ? -14.926 2.042 16.933 1.00 93.62 86 ASP A CA 1
ATOM 633 C C . ASP A 1 86 ? -16.367 2.253 16.436 1.00 93.62 86 ASP A C 1
ATOM 635 O O . ASP A 1 86 ? -16.590 2.575 15.267 1.00 93.62 86 ASP A O 1
ATOM 639 N N . PRO A 1 87 ? -17.368 2.042 17.309 1.00 92.19 87 PRO A N 1
ATOM 640 C CA . PRO A 1 87 ? -18.777 2.095 16.923 1.00 92.19 87 PRO A CA 1
ATOM 641 C C . PRO A 1 87 ? -19.237 3.487 16.472 1.00 92.19 87 PRO A C 1
ATOM 643 O O . PRO A 1 87 ? -20.255 3.594 15.793 1.00 92.19 87 PRO A O 1
ATOM 646 N N . THR A 1 88 ? -18.513 4.545 16.850 1.00 91.94 88 THR A N 1
ATOM 647 C CA . THR A 1 88 ? -18.799 5.935 16.466 1.00 91.94 88 THR A CA 1
ATOM 648 C C . THR A 1 88 ? -17.958 6.419 15.282 1.00 91.94 88 THR A C 1
ATOM 650 O O . THR A 1 88 ? -18.141 7.552 14.844 1.00 91.94 88 THR A O 1
ATOM 653 N N . GLY A 1 89 ? -17.052 5.589 14.749 1.00 87.81 89 GLY A N 1
ATOM 654 C CA . GLY A 1 89 ? -16.256 5.902 13.560 1.00 87.81 89 GLY A CA 1
ATOM 655 C C . GLY A 1 89 ? -15.256 7.051 13.737 1.00 87.81 89 GLY A C 1
ATOM 656 O O . GLY A 1 89 ? -14.904 7.707 12.756 1.00 87.81 89 GLY A O 1
ATOM 657 N N . VAL A 1 90 ? -14.812 7.334 14.965 1.00 90.94 90 VAL A N 1
ATOM 658 C CA . VAL A 1 90 ? -13.928 8.480 15.256 1.00 90.94 90 VAL A CA 1
ATOM 659 C C . VAL A 1 90 ? -12.453 8.165 15.017 1.00 90.94 90 VAL A C 1
ATOM 661 O O . VAL A 1 90 ? -11.644 9.070 14.801 1.00 90.94 90 VAL A O 1
ATOM 664 N N . LEU A 1 91 ? -12.075 6.885 15.031 1.00 88.69 91 LEU A N 1
ATOM 665 C CA . LEU A 1 91 ? -10.695 6.467 14.830 1.00 88.69 91 LEU A CA 1
ATOM 666 C C . LEU A 1 91 ? -10.394 6.361 13.333 1.00 88.69 91 LEU A C 1
ATOM 668 O O . LEU A 1 91 ? -10.706 5.361 12.688 1.00 88.69 91 LEU A O 1
ATOM 672 N N . ASN A 1 92 ? -9.692 7.360 12.799 1.00 81.69 92 ASN A N 1
ATOM 673 C CA . ASN A 1 92 ? -9.192 7.375 11.421 1.00 81.69 92 ASN A CA 1
ATOM 674 C C . ASN A 1 92 ? -10.316 7.276 10.355 1.00 81.69 92 ASN A C 1
ATOM 676 O O . ASN A 1 92 ? -10.344 6.318 9.575 1.00 81.69 92 ASN A O 1
ATOM 680 N N . PRO A 1 93 ? -11.258 8.242 10.331 1.00 79.62 93 PRO A N 1
ATOM 681 C CA . PRO A 1 93 ? -12.447 8.196 9.481 1.00 79.62 93 PRO A CA 1
ATOM 682 C C . PRO A 1 93 ? -12.101 8.146 7.987 1.00 79.62 93 PRO A C 1
ATOM 684 O O . PRO A 1 93 ? -11.155 8.790 7.527 1.00 79.62 93 PRO A O 1
ATOM 687 N N . GLY A 1 94 ? -12.884 7.378 7.221 1.00 77.19 94 GLY A N 1
ATOM 688 C CA . GLY A 1 94 ? -12.737 7.260 5.767 1.00 77.19 94 GLY A CA 1
ATOM 689 C C . GLY A 1 94 ? -11.547 6.414 5.304 1.00 77.19 94 GLY A C 1
ATOM 690 O O . GLY A 1 94 ? -11.209 6.444 4.121 1.00 77.19 94 GLY A O 1
ATOM 691 N N . ARG A 1 95 ? -10.894 5.668 6.206 1.00 79.44 95 ARG A N 1
ATOM 692 C CA . ARG A 1 95 ? -9.741 4.812 5.886 1.00 79.44 95 ARG A CA 1
ATOM 693 C C . ARG A 1 95 ? -9.972 3.363 6.295 1.00 79.44 95 ARG A C 1
ATOM 695 O O . ARG A 1 95 ? -10.582 3.091 7.330 1.00 79.44 95 ARG A O 1
ATOM 702 N N . PHE A 1 96 ? -9.415 2.441 5.505 1.00 82.00 96 PHE A N 1
ATOM 703 C CA . PHE A 1 96 ? -9.503 0.997 5.730 1.00 82.00 96 PHE A CA 1
ATOM 704 C C . PHE A 1 96 ? -10.965 0.565 5.951 1.00 82.00 96 PHE A C 1
ATOM 706 O O . PHE A 1 96 ? -11.851 0.936 5.186 1.00 82.00 96 PHE A O 1
ATOM 713 N N . ALA A 1 97 ? -11.258 -0.159 7.026 1.00 73.38 97 ALA A N 1
ATOM 714 C CA . ALA A 1 97 ? -12.596 -0.651 7.339 1.00 73.38 97 ALA A CA 1
ATOM 715 C C . ALA A 1 97 ? -13.593 0.396 7.884 1.00 73.38 97 ALA A C 1
ATOM 717 O O . ALA A 1 97 ? -14.618 0.010 8.437 1.00 73.38 97 ALA A O 1
ATOM 718 N N . GLY A 1 98 ? -13.315 1.696 7.732 1.00 64.44 98 GLY A N 1
ATOM 719 C CA . GLY A 1 98 ? -14.219 2.804 8.066 1.00 64.44 98 GLY A CA 1
ATOM 720 C C . GLY A 1 98 ? -14.644 3.650 6.858 1.00 64.44 98 GLY A C 1
ATOM 721 O O . GLY A 1 98 ? -14.740 4.871 6.985 1.00 64.44 98 GLY A O 1
ATOM 722 N N . ARG A 1 99 ? -14.826 3.020 5.687 1.00 62.97 99 ARG A N 1
ATOM 723 C CA . ARG A 1 99 ? -15.559 3.577 4.533 1.00 62.97 99 ARG A CA 1
ATOM 724 C C . ARG A 1 99 ? -17.067 3.348 4.737 1.00 62.97 99 ARG A C 1
ATOM 726 O O . ARG A 1 99 ? -17.449 2.219 5.041 1.00 62.97 99 ARG A O 1
ATOM 733 N N . ASN A 1 100 ? -17.874 4.401 4.568 1.00 47.44 100 ASN A N 1
ATOM 734 C CA . ASN A 1 100 ? -19.333 4.310 4.402 1.00 47.44 100 ASN A 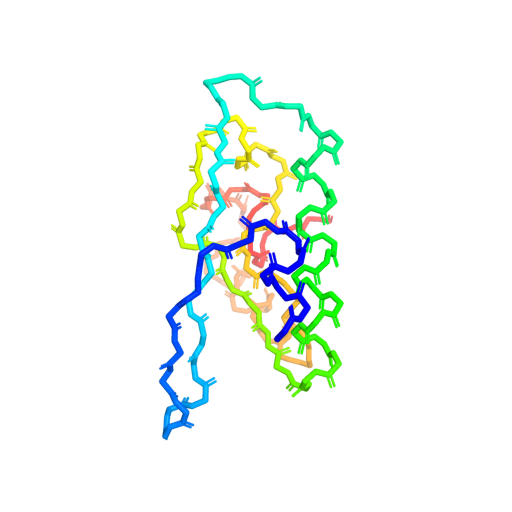CA 1
ATOM 735 C C . ASN A 1 100 ? -19.676 4.009 2.944 1.00 47.44 100 ASN A C 1
ATOM 737 O O . ASN A 1 100 ? -18.973 4.570 2.070 1.00 47.44 100 ASN A O 1
#

Foldseek 3Di:
DQLVVLQWDWDDDVVVRDIDTDHDADPDRDPVNLVVNVVSQLVVQVVVVHFAAQPDDDPVSVPLDERGGDPPPCLVVVLVVCCVVPVPCPPPANYDSRND

InterPro domains:
  IPR016164 FAD-linked oxidase-like, C-terminal [SSF55103] (18-95)